Protein AF-B1XTZ8-F1 (afdb_monomer_lite)

InterPro domains:
  IPR035906 MetI-like superfamily [SSF161098] (2-50)
  IPR049783 ABC transporter permease TupB-like [PTHR43632] (1-53)

Secondary structure (DSSP, 8-state):
---S--STTTS--HHHHHHHHHHHT-HHHHHHHHHHHHHHHHHHHHHHHHHHHHHHTT--

Organism: Polynucleobacter necessarius subsp. necessarius (strain STIR1) (NCBI:txid452638)

Structure (mmCIF, N/CA/C/O backbone):
data_AF-B1XTZ8-F1
#
_entry.id   AF-B1XTZ8-F1
#
loop_
_atom_site.group_PDB
_atom_site.id
_atom_site.type_symbol
_atom_site.label_atom_id
_atom_site.label_alt_id
_atom_site.label_comp_id
_atom_site.label_asym_id
_atom_site.label_entity_id
_atom_site.label_seq_id
_atom_site.pdbx_PDB_ins_code
_atom_site.Cartn_x
_atom_site.Cartn_y
_atom_site.Cartn_z
_atom_site.occupancy
_atom_site.B_iso_or_equiv
_atom_site.auth_seq_id
_atom_site.auth_comp_id
_atom_site.auth_asym_id
_atom_site.auth_atom_id
_atom_site.pdbx_PDB_model_num
ATOM 1 N N . MET A 1 1 ? -15.172 10.430 11.583 1.00 49.94 1 MET A N 1
ATOM 2 C CA . MET A 1 1 ? -15.181 10.764 10.143 1.00 49.94 1 MET A CA 1
ATOM 3 C C . MET A 1 1 ? -13.954 10.127 9.509 1.00 49.94 1 MET A C 1
ATOM 5 O O . MET A 1 1 ? -12.855 10.586 9.783 1.00 49.94 1 MET A O 1
ATOM 9 N N . ILE A 1 2 ? -14.110 9.049 8.736 1.00 51.91 2 ILE A N 1
ATOM 10 C CA . ILE A 1 2 ? -13.031 8.567 7.861 1.00 51.91 2 ILE A CA 1
ATOM 11 C C . ILE A 1 2 ? -13.237 9.291 6.535 1.00 51.91 2 ILE A C 1
ATOM 13 O O . ILE A 1 2 ? -14.174 9.002 5.793 1.00 51.91 2 ILE A O 1
ATOM 17 N N . VAL A 1 3 ? -12.418 10.312 6.298 1.00 53.47 3 VAL A N 1
ATOM 18 C CA . VAL A 1 3 ? -12.374 11.046 5.031 1.00 53.47 3 VAL A CA 1
ATOM 19 C C . VAL A 1 3 ? -11.703 10.124 4.012 1.00 53.47 3 VAL A C 1
ATOM 21 O O . VAL A 1 3 ? -10.488 10.127 3.858 1.00 53.47 3 VAL A O 1
ATOM 24 N N . GLY A 1 4 ? -12.496 9.242 3.404 1.00 59.31 4 GLY A N 1
ATOM 25 C CA . GLY A 1 4 ? -12.031 8.275 2.414 1.00 59.31 4 GLY A CA 1
ATOM 26 C C . GLY A 1 4 ? -13.085 7.213 2.114 1.00 59.31 4 GLY A C 1
ATOM 27 O O . GLY A 1 4 ? -13.252 6.271 2.881 1.00 59.31 4 GLY A O 1
ATOM 28 N N . GLY A 1 5 ? -13.803 7.373 1.000 1.00 53.25 5 GLY A N 1
ATOM 29 C CA . GLY A 1 5 ? -14.467 6.266 0.300 1.00 53.25 5 GLY A CA 1
ATOM 30 C C . GLY A 1 5 ? -15.502 5.445 1.080 1.00 53.25 5 GLY A C 1
ATOM 31 O O . GLY A 1 5 ? -15.629 4.251 0.818 1.00 53.25 5 GLY A O 1
ATOM 32 N N . ASN A 1 6 ? -16.248 6.049 2.010 1.00 64.31 6 ASN A N 1
ATOM 33 C CA . ASN A 1 6 ? -17.261 5.376 2.837 1.00 64.31 6 ASN A CA 1
ATOM 34 C C . ASN A 1 6 ? -18.620 5.149 2.125 1.00 64.31 6 ASN A C 1
ATOM 36 O O . ASN A 1 6 ? -19.654 5.104 2.787 1.00 64.31 6 ASN A O 1
ATOM 40 N N . ILE A 1 7 ? -18.646 5.030 0.793 1.00 56.91 7 ILE A N 1
ATOM 41 C CA . ILE A 1 7 ? -19.834 4.560 0.064 1.00 56.91 7 ILE A CA 1
ATOM 42 C C . ILE A 1 7 ? -19.746 3.038 0.022 1.00 56.91 7 ILE A C 1
ATOM 44 O O . ILE A 1 7 ? -18.709 2.491 -0.359 1.00 56.91 7 ILE A O 1
ATOM 48 N N . ASP A 1 8 ? -20.808 2.385 0.482 1.00 53.03 8 ASP A N 1
ATOM 49 C CA . ASP A 1 8 ? -20.928 0.945 0.679 1.00 53.03 8 ASP A CA 1
ATOM 50 C C . ASP A 1 8 ? -20.196 0.138 -0.408 1.00 53.03 8 ASP A C 1
ATOM 52 O O . ASP A 1 8 ? -20.589 0.126 -1.572 1.00 53.03 8 ASP A O 1
ATOM 56 N N . HIS A 1 9 ? -19.055 -0.445 -0.025 1.00 57.97 9 HIS A N 1
ATOM 57 C CA . HIS A 1 9 ? -18.226 -1.373 -0.805 1.00 57.97 9 HIS A CA 1
ATOM 58 C C . HIS A 1 9 ? -17.675 -0.880 -2.167 1.00 57.97 9 HIS A C 1
ATOM 60 O O . HIS A 1 9 ? -16.846 -1.567 -2.757 1.00 57.97 9 HIS A O 1
ATOM 66 N N . SER A 1 10 ? -18.033 0.317 -2.643 1.00 52.69 10 SER A N 1
ATOM 67 C CA . SER A 1 10 ? -17.750 0.756 -4.020 1.00 52.69 10 SER A CA 1
ATOM 68 C C . SER A 1 10 ? -16.489 1.614 -4.185 1.00 52.69 10 SER A C 1
ATOM 70 O O . SER A 1 10 ? -16.014 1.787 -5.305 1.00 52.69 10 SER A O 1
ATOM 72 N N . THR A 1 11 ? -15.939 2.176 -3.103 1.00 58.41 11 THR A N 1
ATOM 73 C CA . THR A 1 11 ? -14.811 3.134 -3.174 1.00 58.41 11 THR A CA 1
ATOM 74 C C . THR A 1 11 ? -13.741 2.920 -2.103 1.00 58.41 11 THR A C 1
ATOM 76 O O . THR A 1 11 ? -12.970 3.833 -1.802 1.00 58.41 11 THR A O 1
ATOM 79 N N . ARG A 1 12 ? -13.677 1.736 -1.482 1.00 65.38 12 ARG A N 1
ATOM 80 C CA . ARG A 1 12 ? -12.625 1.452 -0.497 1.00 65.38 12 ARG A CA 1
ATOM 81 C C . ARG A 1 12 ? -11.294 1.244 -1.209 1.00 65.38 12 ARG A C 1
ATOM 83 O O . ARG A 1 12 ? -11.075 0.221 -1.848 1.00 65.38 12 ARG A O 1
ATOM 90 N N . THR A 1 13 ? -10.391 2.211 -1.067 1.00 75.25 13 THR A N 1
ATOM 91 C CA . THR A 1 13 ? -8.990 2.021 -1.441 1.00 75.25 13 THR A CA 1
ATOM 92 C C . THR A 1 13 ? -8.335 1.048 -0.461 1.00 75.25 13 THR A C 1
ATOM 94 O O . THR A 1 13 ? -8.687 0.983 0.722 1.00 75.25 13 THR A O 1
ATOM 97 N N . MET A 1 14 ? -7.369 0.274 -0.955 1.00 76.69 14 MET A N 1
ATOM 98 C CA . MET A 1 14 ? -6.683 -0.762 -0.175 1.00 76.69 14 MET A CA 1
ATOM 99 C C . MET A 1 14 ? -6.069 -0.201 1.122 1.00 76.69 14 MET A C 1
ATOM 101 O O . MET A 1 14 ? -6.146 -0.836 2.169 1.00 76.69 14 MET A O 1
ATOM 105 N N . THR A 1 15 ? -5.554 1.032 1.088 1.00 82.88 15 THR A N 1
ATOM 106 C CA . THR A 1 15 ? -4.992 1.734 2.255 1.00 82.88 15 THR A CA 1
ATOM 107 C C . THR A 1 15 ? -6.035 2.056 3.328 1.00 82.88 15 THR A C 1
ATOM 109 O O . THR A 1 15 ? -5.751 1.923 4.517 1.00 82.88 15 THR A O 1
ATOM 112 N N . THR A 1 16 ? -7.263 2.415 2.942 1.00 81.81 16 THR A N 1
ATOM 113 C CA . THR A 1 16 ? -8.363 2.645 3.891 1.00 81.81 16 THR A CA 1
ATOM 114 C C . THR A 1 16 ? -8.876 1.336 4.490 1.00 81.81 16 THR A C 1
ATOM 116 O O . THR A 1 16 ? -9.214 1.312 5.670 1.00 81.81 16 THR A O 1
ATOM 119 N N . ALA A 1 17 ? -8.889 0.239 3.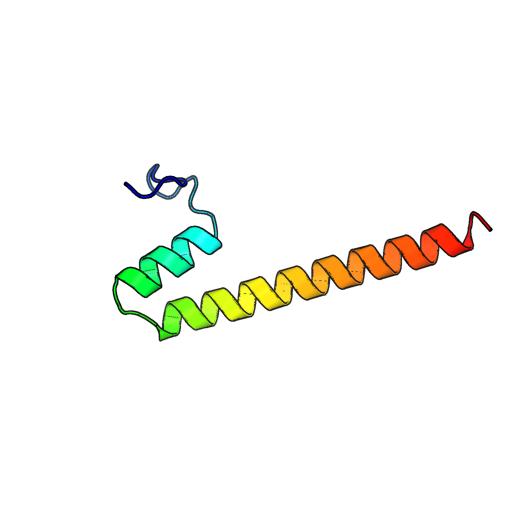723 1.00 80.12 17 ALA A N 1
ATOM 120 C CA . ALA A 1 17 ? -9.232 -1.086 4.246 1.00 80.12 17 ALA A CA 1
ATOM 121 C C . ALA A 1 17 ? -8.230 -1.554 5.317 1.00 80.12 17 ALA A C 1
ATOM 123 O O . ALA A 1 17 ? -8.651 -1.988 6.385 1.00 80.12 17 ALA A O 1
ATOM 124 N N . ILE A 1 18 ? -6.926 -1.363 5.082 1.00 84.56 18 ILE A N 1
ATOM 125 C CA . ILE A 1 18 ? -5.861 -1.655 6.058 1.00 84.56 18 ILE A CA 1
ATOM 126 C C . ILE A 1 18 ? -6.062 -0.850 7.352 1.00 84.56 18 ILE A C 1
ATOM 128 O O . ILE A 1 18 ? -6.000 -1.407 8.449 1.00 84.56 18 ILE A O 1
ATOM 132 N N . ALA A 1 19 ? -6.345 0.452 7.239 1.00 83.00 19 ALA A N 1
ATOM 133 C CA . ALA A 1 19 ? -6.584 1.314 8.397 1.00 83.00 19 ALA A CA 1
ATOM 134 C C . ALA A 1 19 ? -7.836 0.901 9.196 1.00 83.00 19 ALA A C 1
ATOM 136 O O . ALA A 1 19 ? -7.820 0.925 10.428 1.00 83.00 19 ALA A O 1
ATOM 137 N N . LEU A 1 20 ? -8.909 0.494 8.509 1.00 82.50 20 LEU A N 1
ATOM 138 C CA . LEU A 1 20 ? -10.142 0.017 9.141 1.00 82.50 20 LEU A CA 1
ATOM 139 C C . LEU A 1 20 ? -9.919 -1.292 9.893 1.00 82.50 20 LEU A C 1
ATOM 141 O O . LEU A 1 20 ? -10.374 -1.421 11.023 1.00 82.50 20 LEU A O 1
ATOM 145 N N . GLU A 1 21 ? -9.203 -2.233 9.291 1.00 81.81 21 GLU A N 1
ATOM 146 C CA . GLU A 1 21 ? -8.935 -3.537 9.894 1.00 81.81 21 GLU A CA 1
ATOM 147 C C . GLU A 1 21 ? -7.984 -3.430 11.094 1.00 81.81 21 GLU A C 1
ATOM 149 O O . GLU A 1 21 ? -8.238 -4.007 12.149 1.00 81.81 21 GLU A O 1
ATOM 154 N N . THR A 1 22 ? -6.989 -2.542 10.998 1.00 83.81 22 THR A N 1
ATOM 155 C CA . THR A 1 22 ? -6.138 -2.153 12.135 1.00 83.81 22 THR A CA 1
ATOM 156 C C . THR A 1 22 ? -6.966 -1.536 13.268 1.00 83.81 22 THR A C 1
ATOM 158 O O . THR A 1 22 ? -6.767 -1.866 14.433 1.00 83.81 22 THR A O 1
ATOM 161 N N . SER A 1 23 ? -7.935 -0.674 12.937 1.00 80.94 23 SER A N 1
ATOM 162 C CA . SER A 1 23 ? -8.816 -0.023 13.923 1.00 80.94 23 SER A CA 1
ATOM 163 C C . SER A 1 23 ? -9.827 -0.981 14.568 1.00 80.94 23 SER A C 1
ATOM 165 O O . SER A 1 23 ? -10.321 -0.694 15.655 1.00 80.94 23 SER A O 1
ATOM 167 N N . LYS A 1 24 ? -10.139 -2.112 13.921 1.00 81.44 24 LYS A N 1
ATOM 168 C CA . LYS A 1 24 ? -10.954 -3.200 14.491 1.00 81.44 24 LYS A CA 1
ATOM 169 C C . LYS A 1 24 ? -10.147 -4.151 15.383 1.00 81.44 24 LYS A C 1
ATOM 171 O O . LYS A 1 24 ? -10.748 -4.964 16.078 1.00 81.44 24 LYS A O 1
ATOM 176 N N . GLY A 1 25 ? -8.815 -4.058 15.369 1.00 83.88 25 GLY A N 1
ATOM 177 C CA . GLY A 1 25 ? -7.920 -4.936 16.126 1.00 83.88 25 GLY A CA 1
ATOM 178 C C . GLY A 1 25 ? -7.492 -6.215 15.395 1.00 83.88 25 GLY A C 1
ATOM 179 O O . GLY A 1 25 ? -6.765 -7.014 15.983 1.00 83.88 25 GLY A O 1
ATOM 180 N N . ASP A 1 26 ? -7.865 -6.409 14.125 1.00 84.06 26 ASP A N 1
ATOM 181 C CA . ASP A 1 26 ? -7.385 -7.529 13.301 1.00 84.06 26 ASP A CA 1
ATOM 182 C C . ASP A 1 26 ? -6.078 -7.132 12.591 1.00 84.06 26 ASP A C 1
ATOM 184 O O . ASP A 1 26 ? -6.011 -6.809 11.400 1.00 84.06 26 ASP A O 1
ATOM 188 N N . LEU A 1 27 ? -5.006 -7.099 13.391 1.00 83.12 27 LEU A N 1
ATOM 189 C CA . LEU A 1 27 ? -3.650 -6.835 12.911 1.00 83.12 27 LEU A CA 1
ATOM 190 C C . LEU A 1 27 ? -3.155 -7.862 11.874 1.00 83.12 27 LEU A C 1
ATOM 192 O O . LEU A 1 27 ? -2.499 -7.434 10.922 1.00 83.12 27 LEU A O 1
ATOM 196 N N . PRO A 1 28 ? -3.421 -9.179 12.004 1.00 89.44 28 PRO A N 1
ATOM 197 C CA . PRO A 1 28 ? -2.992 -10.158 11.008 1.00 89.44 28 PRO A CA 1
ATOM 198 C C . PRO A 1 28 ? -3.501 -9.842 9.597 1.00 89.44 28 PRO A C 1
ATOM 200 O O . PRO A 1 28 ? -2.708 -9.836 8.651 1.00 89.44 28 PRO A O 1
ATOM 203 N N . LEU A 1 29 ? -4.793 -9.526 9.449 1.00 84.00 29 LEU A N 1
ATOM 204 C CA . LEU A 1 29 ? -5.378 -9.211 8.146 1.00 84.00 29 LEU A CA 1
ATOM 205 C C . LEU A 1 29 ? -4.844 -7.881 7.594 1.00 84.00 29 LEU A C 1
ATOM 207 O O . LEU A 1 29 ? -4.496 -7.790 6.414 1.00 84.00 29 LEU A O 1
ATOM 211 N N . ALA A 1 30 ? -4.703 -6.865 8.451 1.00 86.19 30 ALA A N 1
ATOM 212 C CA . ALA A 1 30 ? -4.134 -5.574 8.069 1.00 86.19 30 ALA A CA 1
ATOM 213 C C . ALA A 1 30 ? -2.685 -5.692 7.560 1.00 86.19 30 ALA A C 1
ATOM 215 O O . ALA A 1 30 ? -2.333 -5.097 6.537 1.00 86.19 30 ALA A O 1
ATOM 216 N N . LEU A 1 31 ? -1.852 -6.485 8.241 1.00 89.81 31 LEU A N 1
ATOM 217 C CA . LEU A 1 31 ? -0.458 -6.719 7.859 1.00 89.81 31 LEU A CA 1
ATOM 218 C C . LEU A 1 31 ? -0.348 -7.499 6.548 1.00 89.81 31 LEU A C 1
ATOM 220 O O . LEU A 1 31 ? 0.453 -7.128 5.690 1.00 89.81 31 LEU A O 1
ATOM 224 N N . ALA A 1 32 ? -1.175 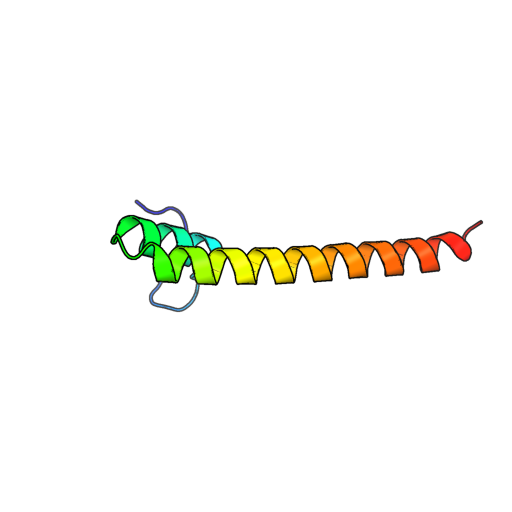-8.530 6.356 1.00 91.62 32 ALA A N 1
ATOM 225 C CA . ALA A 1 32 ? -1.208 -9.286 5.108 1.00 91.62 32 ALA A CA 1
ATOM 226 C C . ALA A 1 32 ? -1.538 -8.378 3.912 1.00 91.62 32 ALA A C 1
ATOM 228 O O . ALA A 1 32 ? -0.820 -8.375 2.910 1.00 91.62 32 ALA A O 1
ATOM 229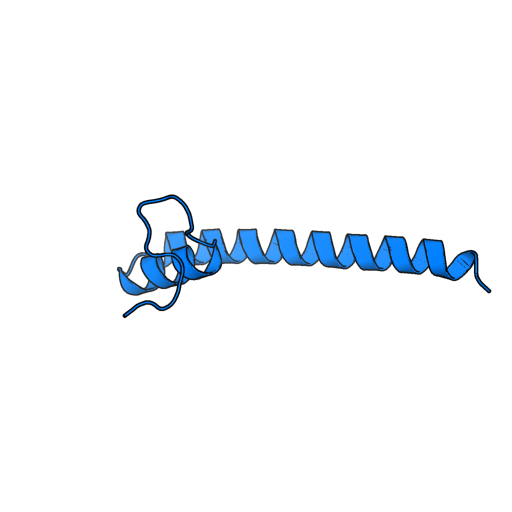 N N . LEU A 1 33 ? -2.571 -7.539 4.042 1.00 89.12 33 LEU A N 1
ATOM 230 C CA . LEU A 1 33 ? -2.948 -6.570 3.009 1.00 89.12 33 LEU A CA 1
ATOM 231 C C . LEU A 1 33 ? -1.852 -5.518 2.770 1.00 89.12 33 LEU A C 1
ATOM 233 O O . LEU A 1 33 ? -1.602 -5.144 1.622 1.00 89.12 33 LEU A O 1
ATOM 237 N N . GLY A 1 34 ? -1.165 -5.077 3.827 1.00 89.62 34 GLY A N 1
ATOM 238 C CA . GLY A 1 34 ? -0.033 -4.156 3.733 1.00 89.62 34 GLY A CA 1
ATOM 239 C C . GLY A 1 34 ? 1.150 -4.732 2.950 1.00 89.62 34 GLY A C 1
ATOM 240 O O . GLY A 1 34 ? 1.684 -4.061 2.068 1.00 89.62 34 GLY A O 1
ATOM 241 N N . ILE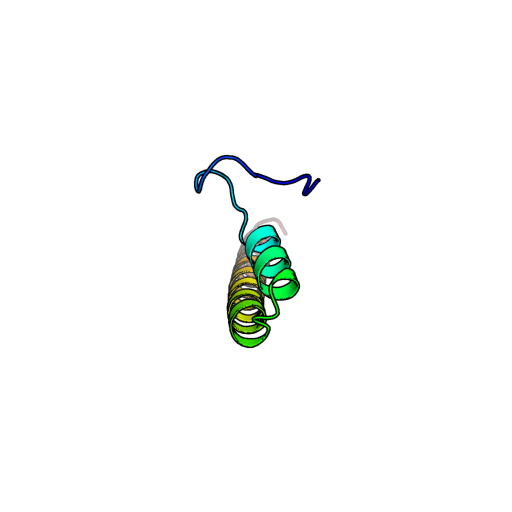 A 1 35 ? 1.526 -5.987 3.209 1.00 94.69 35 ILE A N 1
ATOM 242 C CA . ILE A 1 35 ? 2.617 -6.668 2.491 1.00 94.69 35 ILE A CA 1
ATOM 243 C C . ILE A 1 35 ? 2.276 -6.828 1.006 1.00 94.69 35 ILE A C 1
ATOM 245 O O . ILE A 1 35 ? 3.120 -6.562 0.148 1.00 94.69 35 ILE A O 1
ATOM 249 N N . VAL A 1 36 ? 1.035 -7.206 0.686 1.00 94.50 36 VAL A N 1
ATOM 250 C CA . VAL A 1 36 ? 0.574 -7.325 -0.707 1.00 94.50 36 VAL A CA 1
ATOM 251 C C . VAL A 1 36 ? 0.661 -5.979 -1.425 1.00 94.50 36 VAL A C 1
ATOM 253 O O . VAL A 1 36 ? 1.207 -5.905 -2.527 1.00 94.50 36 VAL A O 1
ATOM 256 N N . LEU A 1 37 ? 0.179 -4.903 -0.794 1.00 92.62 37 LEU A N 1
ATOM 257 C CA . LEU A 1 37 ? 0.246 -3.558 -1.364 1.00 92.62 37 LEU A CA 1
ATOM 258 C C . LEU A 1 37 ? 1.699 -3.134 -1.636 1.00 92.62 37 LEU A C 1
ATOM 260 O O . LEU A 1 37 ? 1.996 -2.628 -2.719 1.00 92.62 37 LEU A O 1
ATOM 264 N N . LEU A 1 38 ? 2.613 -3.379 -0.691 1.00 94.44 38 LEU A N 1
ATOM 265 C CA . LEU A 1 38 ? 4.039 -3.077 -0.857 1.00 94.44 38 LEU A CA 1
ATOM 266 C C . LEU A 1 38 ? 4.665 -3.859 -2.019 1.00 94.44 38 LEU A C 1
ATOM 268 O O . LEU A 1 38 ? 5.417 -3.281 -2.804 1.00 94.44 38 LEU A O 1
ATOM 272 N N . GLY A 1 39 ? 4.323 -5.140 -2.171 1.00 96.19 39 GLY A N 1
ATOM 273 C CA . GLY A 1 39 ? 4.781 -5.960 -3.294 1.00 96.19 39 GLY A CA 1
ATOM 274 C C . GLY A 1 39 ? 4.345 -5.392 -4.647 1.00 96.19 39 GLY A C 1
ATOM 275 O O . GLY A 1 39 ? 5.166 -5.249 -5.553 1.00 96.19 39 GLY A O 1
ATOM 276 N N . ILE A 1 40 ? 3.076 -4.991 -4.769 1.00 95.81 40 ILE A N 1
ATOM 277 C CA . ILE A 1 40 ? 2.533 -4.391 -5.999 1.00 95.81 40 ILE A CA 1
ATOM 278 C C . ILE A 1 40 ? 3.260 -3.084 -6.334 1.00 95.81 40 ILE A C 1
ATOM 280 O O . ILE A 1 40 ? 3.666 -2.881 -7.478 1.00 95.81 40 ILE A O 1
ATOM 284 N N . VAL A 1 41 ? 3.456 -2.209 -5.344 1.00 95.69 41 VAL A N 1
ATOM 285 C CA . VAL A 1 41 ? 4.132 -0.917 -5.543 1.00 95.69 41 VAL A CA 1
ATOM 286 C C . VAL A 1 41 ? 5.585 -1.112 -5.973 1.00 95.69 41 VAL A C 1
ATOM 288 O O . VAL A 1 41 ? 6.040 -0.431 -6.891 1.00 95.69 41 VAL A O 1
ATOM 291 N N . LEU A 1 42 ? 6.308 -2.054 -5.361 1.00 96.69 42 LEU A N 1
ATOM 292 C CA . LEU A 1 42 ? 7.687 -2.362 -5.743 1.00 96.69 42 LEU A CA 1
ATOM 293 C C . LEU A 1 42 ? 7.779 -2.875 -7.180 1.00 96.69 42 LEU A C 1
ATOM 295 O O . LEU A 1 42 ? 8.617 -2.391 -7.939 1.00 96.69 42 LEU A O 1
ATOM 299 N N . ILE A 1 43 ? 6.901 -3.802 -7.573 1.00 97.00 43 ILE A N 1
ATOM 300 C CA . ILE A 1 43 ? 6.864 -4.335 -8.941 1.00 97.00 43 ILE A CA 1
ATOM 301 C C . ILE A 1 43 ? 6.535 -3.224 -9.939 1.00 97.00 43 ILE A C 1
ATOM 303 O O . ILE A 1 43 ? 7.220 -3.089 -10.951 1.00 97.00 43 ILE A O 1
ATOM 307 N N . ALA A 1 44 ? 5.527 -2.400 -9.648 1.00 96.06 44 ALA A N 1
ATOM 308 C CA . ALA A 1 44 ? 5.154 -1.284 -10.506 1.00 96.06 44 ALA A CA 1
ATOM 309 C C . ALA A 1 44 ? 6.311 -0.286 -10.659 1.00 96.06 44 ALA A C 1
ATOM 311 O O . ALA A 1 44 ? 6.617 0.136 -11.772 1.00 96.06 44 ALA A O 1
ATOM 312 N N . ASN A 1 45 ? 6.997 0.054 -9.565 1.00 95.31 45 ASN A N 1
ATOM 313 C CA . ASN A 1 45 ? 8.126 0.980 -9.594 1.00 95.31 45 ASN A CA 1
ATOM 314 C C . ASN A 1 45 ? 9.345 0.398 -10.329 1.00 95.31 45 ASN A C 1
ATOM 316 O O . ASN A 1 45 ? 10.007 1.097 -11.090 1.00 95.31 45 ASN A O 1
ATOM 320 N N . LEU A 1 46 ? 9.626 -0.895 -10.159 1.00 95.62 46 LEU A N 1
ATOM 321 C CA . LEU A 1 46 ? 10.681 -1.570 -10.912 1.00 95.62 46 LEU A CA 1
ATOM 322 C C . LEU A 1 46 ? 10.351 -1.607 -12.408 1.00 95.62 46 LEU A C 1
ATOM 324 O O . LEU A 1 46 ? 11.215 -1.347 -13.242 1.00 95.62 46 LEU A O 1
ATOM 328 N N . PHE A 1 47 ? 9.093 -1.876 -12.753 1.00 96.25 47 PHE A N 1
ATOM 329 C CA . PHE A 1 47 ? 8.630 -1.856 -14.134 1.00 96.25 47 PHE A CA 1
ATOM 330 C C . PHE A 1 47 ? 8.796 -0.468 -14.761 1.00 96.25 47 PHE A C 1
ATOM 332 O O . PHE A 1 47 ? 9.378 -0.353 -15.839 1.00 96.25 47 PHE A O 1
ATOM 339 N N . THR A 1 48 ? 8.358 0.599 -14.082 1.00 95.12 48 THR A N 1
ATOM 340 C CA . THR A 1 48 ? 8.546 1.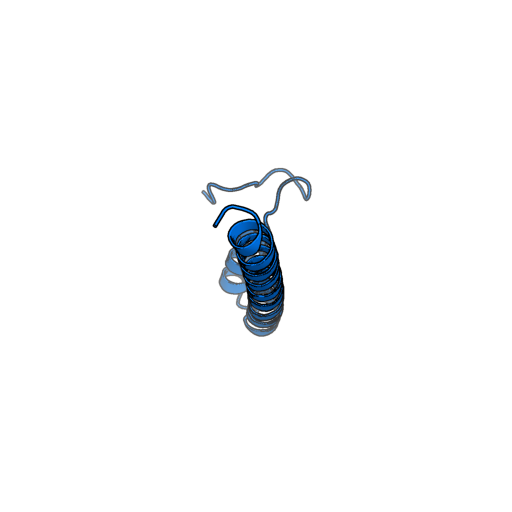964 -14.598 1.00 95.12 48 THR A CA 1
ATOM 341 C C . THR A 1 48 ? 10.025 2.325 -14.715 1.00 95.12 48 THR A C 1
ATOM 343 O O . THR A 1 48 ? 10.413 2.954 -15.699 1.00 95.12 48 THR A O 1
ATOM 346 N N . PHE A 1 49 ? 10.867 1.890 -13.775 1.00 94.06 49 PHE A N 1
ATOM 347 C CA . PHE A 1 49 ? 12.313 2.079 -13.841 1.00 94.06 49 PHE A CA 1
ATOM 348 C C . PHE A 1 49 ? 12.923 1.409 -15.081 1.00 94.06 49 PHE A C 1
ATOM 350 O O . PHE A 1 49 ? 13.626 2.076 -15.838 1.00 94.06 49 PHE A O 1
ATOM 357 N N . ILE A 1 50 ? 12.594 0.140 -15.349 1.00 93.31 50 ILE A N 1
ATOM 358 C CA . ILE A 1 50 ? 13.075 -0.596 -16.531 1.00 93.31 50 ILE A CA 1
ATOM 359 C C . ILE A 1 50 ? 12.599 0.078 -17.819 1.00 93.31 50 ILE A C 1
ATOM 361 O O . ILE A 1 50 ? 13.396 0.305 -18.728 1.00 93.31 50 ILE A O 1
ATOM 365 N N . VAL A 1 51 ? 11.317 0.448 -17.896 1.00 93.50 51 VAL A N 1
ATOM 366 C CA . VAL A 1 51 ? 10.756 1.139 -19.067 1.00 93.50 51 VAL A CA 1
ATOM 367 C C . VAL A 1 51 ? 11.495 2.452 -19.325 1.00 93.50 51 VAL A C 1
ATOM 369 O O . VAL A 1 51 ? 11.871 2.730 -20.463 1.00 93.50 51 VAL A O 1
ATOM 372 N N . ARG A 1 52 ? 11.768 3.240 -18.278 1.00 90.19 52 ARG A N 1
ATOM 373 C CA . ARG A 1 52 ? 12.537 4.488 -18.394 1.00 90.19 52 ARG A CA 1
ATOM 374 C C . ARG A 1 52 ? 13.992 4.238 -18.780 1.00 90.19 52 ARG A C 1
ATOM 376 O O . ARG A 1 52 ? 14.523 5.001 -19.578 1.00 90.19 52 ARG A O 1
ATOM 383 N N . GLN A 1 53 ? 14.624 3.188 -18.264 1.00 88.69 53 GLN A N 1
ATOM 384 C CA . GLN A 1 53 ? 16.003 2.829 -18.597 1.00 88.69 53 GLN A CA 1
ATOM 385 C C . GLN A 1 53 ? 16.141 2.405 -20.067 1.00 88.69 53 GLN A C 1
ATOM 387 O O . GLN A 1 53 ? 17.055 2.857 -20.756 1.00 88.69 53 GLN A O 1
ATOM 392 N N . VAL A 1 54 ? 15.203 1.596 -20.570 1.00 85.06 54 VAL A N 1
ATOM 393 C CA . VAL A 1 54 ? 15.148 1.171 -21.979 1.00 85.06 54 VAL A CA 1
ATOM 394 C C . VAL A 1 54 ? 14.819 2.346 -22.901 1.00 85.06 54 VAL A C 1
ATOM 396 O O . VAL A 1 54 ? 15.422 2.475 -23.965 1.00 85.06 54 VAL A O 1
ATOM 399 N N . ALA A 1 55 ? 13.896 3.224 -22.501 1.00 81.81 55 ALA A N 1
ATOM 400 C CA . ALA A 1 55 ? 13.576 4.430 -23.261 1.00 81.81 55 ALA A CA 1
ATOM 401 C C . ALA A 1 55 ? 14.760 5.411 -23.290 1.00 81.81 55 ALA A C 1
ATOM 403 O O . ALA A 1 55 ? 15.100 5.919 -24.352 1.00 81.81 55 ALA A O 1
ATOM 404 N N . GLY A 1 56 ? 15.435 5.625 -22.157 1.00 72.62 56 GLY A N 1
ATOM 405 C CA . GLY A 1 56 ? 16.596 6.511 -22.047 1.00 72.62 56 GLY A CA 1
ATOM 406 C C . GLY A 1 56 ? 17.776 6.085 -22.922 1.00 72.62 56 GLY A C 1
ATOM 407 O O . GLY A 1 56 ? 18.457 6.943 -23.468 1.00 72.62 56 GLY A O 1
ATOM 408 N N . HIS A 1 57 ? 17.962 4.780 -23.151 1.00 60.41 57 HIS A N 1
ATOM 409 C CA . HIS A 1 57 ? 18.977 4.262 -24.077 1.00 60.41 57 HIS A CA 1
ATOM 410 C C . HIS A 1 57 ? 18.714 4.593 -25.559 1.00 60.41 57 HIS A C 1
ATOM 412 O O . HIS A 1 57 ? 19.601 4.396 -26.380 1.00 60.41 57 HIS A O 1
ATOM 418 N N . ARG A 1 58 ? 17.507 5.054 -25.925 1.00 56.38 58 ARG A N 1
AT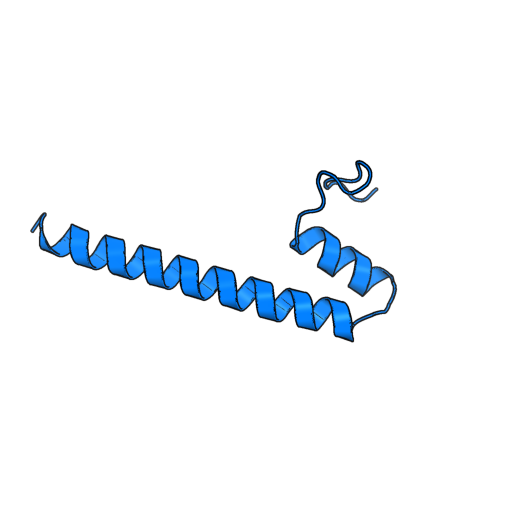OM 419 C CA . ARG A 1 58 ? 17.156 5.436 -27.307 1.00 56.38 58 ARG A CA 1
ATOM 420 C C . ARG A 1 58 ? 17.145 6.946 -27.566 1.00 56.38 58 ARG A C 1
ATOM 422 O O . ARG A 1 58 ? 16.991 7.338 -28.717 1.00 56.38 58 ARG A O 1
ATOM 429 N N . TYR A 1 59 ? 17.295 7.770 -26.528 1.00 53.31 59 TYR A N 1
ATOM 430 C CA . TYR A 1 59 ? 17.335 9.238 -26.631 1.00 53.31 59 TYR A CA 1
ATOM 431 C C . TYR A 1 59 ? 18.717 9.832 -26.289 1.00 53.31 59 TYR A C 1
ATOM 433 O O . TYR A 1 59 ? 18.813 11.043 -26.091 1.00 53.31 59 TYR A O 1
ATOM 441 N N . GLY A 1 60 ? 19.762 8.999 -26.199 1.00 48.44 60 GLY A N 1
ATOM 442 C CA . GLY A 1 60 ? 21.164 9.404 -26.039 1.00 48.44 60 GLY A CA 1
ATOM 443 C C . GLY A 1 60 ? 21.996 9.020 -27.251 1.00 48.44 60 GLY A C 1
ATOM 444 O O . GLY A 1 60 ? 21.728 7.929 -27.803 1.00 48.44 60 GLY A O 1
#

Sequence (60 aa):
MIVGGNIDHSTRTMTTAIALETSKGDLPLALALGIVLLGIVLIANLFTFIVRQVAGHRYG

pLDDT: mean 79.6, std 15.52, range [48.44, 97.0]

Foldseek 3Di:
DPPFQPDPPPGDDLVNVLVVCVVVVNPVVSVVSVVVVVVVVVVVVVVVVVVCVVVVVVVD

Radius of gyration: 17.04 Å; chains: 1; bounding box: 42×21×43 Å